Protein AF-A0A421JYI4-F1 (afdb_monomer)

Sequence (101 aa):
MKANFPWISAGLGLTLAMVLISSGVFREPAERGLPLLTTLFITEFGFLVTAAGAYFSGKSSLESDRRWSQLLLTAVCGALAVAFFILGLTLWQETAGQAAS

Nearest PDB structures (foldseek):
  9had-assembly1_A  TM=6.296E-01  e=1.044E+00  Dermatophagoides farinae
  8fih-assembly1_C  TM=5.130E-01  e=2.034E+00  synthetic construct
  8zak-assembly2_B  TM=4.257E-01  e=2.150E+00  Campylobacter jejuni
  8zah-assembly2_B  TM=4.000E-01  e=2.034E+00  Campylobacter jejuni
  8zak-assembly1_A  TM=4.023E-01  e=2.540E+00  Campylobacter jejuni

Structure (mmCIF, N/CA/C/O backbone):
data_AF-A0A421JYI4-F1
#
_entry.id   AF-A0A421JYI4-F1
#
loop_
_atom_site.group_PDB
_atom_site.id
_atom_site.type_symbol
_atom_site.label_atom_id
_atom_site.label_alt_id
_atom_site.label_comp_id
_atom_site.label_asym_id
_atom_site.label_entity_id
_atom_site.label_seq_id
_atom_site.pdbx_PDB_ins_code
_atom_site.Cartn_x
_atom_site.Cartn_y
_atom_site.Cartn_z
_atom_site.occupancy
_atom_site.B_iso_or_equiv
_atom_site.auth_seq_id
_atom_site.auth_comp_id
_atom_site.auth_asym_id
_atom_site.auth_atom_id
_atom_site.pdbx_PDB_model_num
ATOM 1 N N . MET A 1 1 ? 2.867 -11.481 -24.132 1.00 45.50 1 MET A N 1
ATOM 2 C CA . MET A 1 1 ? 1.950 -11.090 -23.033 1.00 45.50 1 MET A CA 1
ATOM 3 C C . MET A 1 1 ? 2.705 -10.641 -21.762 1.00 45.50 1 MET A C 1
ATOM 5 O O . MET A 1 1 ? 2.314 -11.007 -20.667 1.00 45.50 1 MET A O 1
ATOM 9 N N . LYS A 1 2 ? 3.794 -9.854 -21.874 1.00 48.91 2 LYS A N 1
ATOM 10 C CA . LYS A 1 2 ? 4.652 -9.437 -20.734 1.00 48.91 2 LYS A CA 1
ATOM 11 C C . LYS A 1 2 ? 4.507 -7.953 -20.345 1.00 48.91 2 LYS A C 1
ATOM 13 O O . LYS A 1 2 ? 4.931 -7.573 -19.265 1.00 48.91 2 LYS A O 1
ATOM 18 N N . ALA A 1 3 ? 3.858 -7.142 -21.185 1.00 53.00 3 ALA A N 1
ATOM 19 C CA . ALA A 1 3 ? 3.713 -5.696 -20.985 1.00 53.00 3 ALA A CA 1
ATOM 20 C C . ALA A 1 3 ? 2.479 -5.279 -20.155 1.00 53.00 3 ALA A C 1
ATOM 22 O O . ALA A 1 3 ? 2.385 -4.127 -19.747 1.00 53.00 3 ALA A O 1
ATOM 23 N N . ASN A 1 4 ? 1.542 -6.197 -19.884 1.00 66.12 4 ASN A N 1
ATOM 24 C CA . ASN A 1 4 ? 0.245 -5.839 -19.288 1.00 66.12 4 ASN A CA 1
ATOM 25 C C . ASN A 1 4 ? 0.203 -6.013 -17.767 1.00 66.12 4 ASN A C 1
ATOM 27 O O . ASN A 1 4 ? -0.650 -5.422 -17.115 1.00 66.12 4 ASN A O 1
ATOM 31 N N . PHE A 1 5 ? 1.110 -6.809 -17.195 1.00 69.12 5 PHE A N 1
ATOM 32 C CA . PHE A 1 5 ? 1.106 -7.120 -15.764 1.00 69.12 5 PHE A CA 1
ATOM 33 C C . PHE A 1 5 ? 1.120 -5.873 -14.863 1.00 69.12 5 PHE A C 1
ATOM 35 O O . PHE A 1 5 ? 0.303 -5.815 -13.946 1.00 69.12 5 PHE A O 1
ATOM 42 N N . PRO A 1 6 ? 1.944 -4.841 -15.135 1.00 70.38 6 PRO A N 1
ATOM 43 C CA . PRO A 1 6 ? 1.999 -3.688 -14.249 1.00 70.38 6 PRO A CA 1
ATOM 44 C C . PRO A 1 6 ? 0.786 -2.752 -14.386 1.00 70.38 6 PRO A C 1
ATOM 46 O O . PRO A 1 6 ? 0.400 -2.068 -13.442 1.00 70.38 6 PRO A O 1
ATOM 49 N N . TRP A 1 7 ? 0.134 -2.761 -15.551 1.00 76.00 7 TRP A N 1
ATOM 50 C CA . TRP A 1 7 ? -1.145 -2.079 -15.757 1.00 76.00 7 TRP A CA 1
ATOM 51 C C . TRP A 1 7 ? -2.282 -2.779 -15.010 1.00 76.00 7 TRP A C 1
ATOM 53 O O . TRP A 1 7 ? -3.110 -2.121 -14.384 1.00 76.00 7 TRP A O 1
ATOM 63 N N . ILE A 1 8 ? -2.292 -4.115 -15.031 1.00 81.19 8 ILE A N 1
ATOM 64 C CA . ILE A 1 8 ? -3.275 -4.924 -14.307 1.00 81.19 8 ILE A CA 1
ATOM 65 C C . ILE A 1 8 ? -3.110 -4.730 -12.799 1.00 81.19 8 ILE A C 1
ATOM 67 O O . ILE A 1 8 ? -4.104 -4.507 -12.119 1.00 81.19 8 ILE A O 1
ATOM 71 N N . SER A 1 9 ? -1.882 -4.745 -12.270 1.00 80.38 9 SER A N 1
ATOM 72 C CA . SER A 1 9 ? -1.647 -4.519 -10.838 1.00 80.38 9 SER A CA 1
ATOM 73 C C . SER A 1 9 ? -2.059 -3.117 -10.390 1.00 80.38 9 SER A C 1
ATOM 75 O O . SER A 1 9 ? -2.655 -2.977 -9.328 1.00 80.38 9 SER A O 1
ATOM 77 N N . ALA A 1 10 ? -1.789 -2.087 -11.202 1.00 79.94 10 ALA A N 1
ATOM 78 C CA . ALA A 1 10 ? -2.206 -0.720 -10.898 1.00 79.94 10 ALA A CA 1
ATOM 79 C C . ALA A 1 10 ? -3.737 -0.580 -10.913 1.00 79.94 10 ALA A C 1
ATOM 81 O O . ALA A 1 10 ? -4.313 -0.011 -9.988 1.00 79.94 10 ALA A O 1
ATOM 82 N N . GLY A 1 11 ? -4.402 -1.147 -11.926 1.00 85.06 11 GLY A N 1
ATOM 83 C CA . GLY A 1 11 ? -5.864 -1.157 -12.017 1.00 85.06 11 GLY A CA 1
ATOM 84 C C . GLY A 1 11 ? -6.521 -1.937 -10.877 1.00 85.06 11 GLY A C 1
ATOM 85 O O . GLY A 1 11 ? -7.511 -1.481 -10.303 1.00 85.06 11 GLY A O 1
ATOM 86 N N . LEU A 1 12 ? -5.941 -3.079 -10.497 1.00 85.50 12 LEU A N 1
ATOM 87 C CA . LEU A 1 12 ? -6.421 -3.879 -9.375 1.00 85.50 12 LEU A CA 1
ATOM 88 C C . LEU A 1 12 ? -6.242 -3.128 -8.050 1.00 85.50 12 LEU A C 1
ATOM 90 O O . LEU A 1 12 ? -7.203 -3.000 -7.299 1.00 85.50 12 LEU A O 1
ATOM 94 N N . GLY A 1 13 ? -5.053 -2.571 -7.794 1.00 85.06 13 GLY A N 1
ATOM 95 C CA . GLY A 1 13 ? -4.777 -1.773 -6.598 1.00 85.06 13 GLY A CA 1
ATOM 96 C C . GLY A 1 13 ? -5.723 -0.577 -6.473 1.00 85.06 13 GLY A C 1
ATOM 97 O O . GLY A 1 13 ? -6.286 -0.342 -5.408 1.00 85.06 13 GLY A O 1
ATOM 98 N N . LEU A 1 14 ? -5.992 0.127 -7.574 1.00 87.38 14 LEU A N 1
ATOM 99 C CA . LEU A 1 14 ? -6.937 1.245 -7.582 1.00 87.38 14 LEU A CA 1
ATOM 100 C C . LEU A 1 14 ? -8.377 0.793 -7.303 1.00 87.38 14 LEU A C 1
ATOM 102 O O . LEU A 1 14 ? -9.087 1.439 -6.536 1.00 87.38 14 LEU A O 1
ATOM 106 N N . THR A 1 15 ? -8.788 -0.344 -7.865 1.00 87.88 15 THR A N 1
ATOM 107 C CA . THR A 1 15 ? -10.114 -0.926 -7.610 1.00 87.88 15 THR A CA 1
ATOM 108 C C . THR A 1 15 ? -10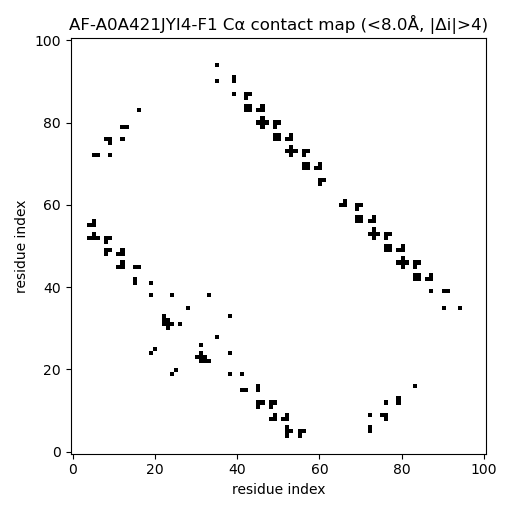.269 -1.313 -6.139 1.00 87.88 15 THR A C 1
ATOM 110 O O . THR A 1 15 ? -11.280 -0.981 -5.524 1.00 87.88 15 THR A O 1
ATOM 113 N N . LEU A 1 16 ? -9.253 -1.947 -5.541 1.00 86.94 16 LEU A N 1
ATOM 114 C CA . LEU A 1 16 ? -9.255 -2.289 -4.115 1.00 86.94 16 LEU A CA 1
ATOM 115 C C . LEU A 1 16 ? -9.343 -1.041 -3.227 1.00 86.94 16 LEU A C 1
ATOM 117 O O . LEU A 1 16 ? -10.104 -1.037 -2.261 1.00 86.94 16 LEU A O 1
ATOM 121 N N . ALA A 1 17 ? -8.620 0.029 -3.570 1.00 86.94 17 ALA A N 1
ATOM 122 C CA . ALA A 1 17 ? -8.701 1.295 -2.843 1.00 86.94 17 ALA A CA 1
ATOM 123 C C . ALA A 1 17 ? -10.126 1.870 -2.887 1.00 86.94 17 ALA A C 1
ATOM 125 O O . ALA A 1 17 ? -10.659 2.307 -1.868 1.00 86.94 17 ALA A O 1
ATOM 126 N N . MET A 1 18 ? -10.775 1.805 -4.051 1.00 86.38 18 MET A N 1
ATOM 127 C CA . MET A 1 18 ? -12.154 2.257 -4.236 1.00 86.38 18 MET A CA 1
ATOM 128 C C . MET A 1 18 ? -13.150 1.437 -3.403 1.00 86.38 18 MET A C 1
ATOM 130 O O . MET A 1 18 ? -14.037 2.009 -2.771 1.00 86.38 18 MET A O 1
ATOM 134 N N . VAL A 1 19 ? -12.970 0.113 -3.346 1.00 87.00 19 VAL A N 1
ATOM 135 C CA . VAL A 1 19 ? -13.782 -0.785 -2.508 1.00 87.00 19 VAL A CA 1
ATOM 136 C C . VAL A 1 19 ? -13.635 -0.438 -1.025 1.00 87.00 19 VAL A C 1
ATOM 138 O O . VAL A 1 19 ? -14.643 -0.336 -0.334 1.00 87.00 19 VAL A O 1
ATOM 141 N N . LEU A 1 20 ? -12.412 -0.189 -0.547 1.00 85.06 20 LEU A N 1
ATOM 142 C CA . LEU A 1 20 ? -12.140 0.183 0.849 1.00 85.06 20 LEU A CA 1
ATOM 143 C C . LEU A 1 20 ? -12.758 1.533 1.241 1.00 85.06 20 LEU A C 1
ATOM 145 O O . LEU A 1 20 ? -13.315 1.690 2.331 1.00 85.06 20 LEU A O 1
ATOM 149 N N . ILE A 1 21 ? -12.697 2.514 0.339 1.00 86.62 21 ILE A N 1
ATOM 150 C CA . ILE A 1 21 ? -13.364 3.804 0.541 1.00 86.62 21 ILE A CA 1
ATOM 151 C C . ILE A 1 21 ? -14.883 3.595 0.587 1.00 86.62 21 ILE A C 1
ATOM 153 O O . ILE A 1 21 ? -15.544 4.096 1.496 1.00 86.62 21 ILE A O 1
ATOM 157 N N . SER A 1 22 ? -15.429 2.800 -0.339 1.00 85.06 22 SER A N 1
ATOM 158 C CA . SER A 1 22 ? -16.862 2.493 -0.394 1.00 85.06 22 SER A CA 1
ATOM 159 C C . SER A 1 22 ? -17.355 1.690 0.809 1.00 85.06 22 SER A C 1
ATOM 161 O O . SER A 1 22 ? -18.519 1.822 1.177 1.00 85.06 22 SER A O 1
ATOM 163 N N . SER A 1 23 ? -16.507 0.869 1.433 1.00 83.31 23 SER A N 1
ATOM 164 C CA . SER A 1 23 ? -16.857 0.127 2.648 1.00 83.31 23 SER A CA 1
ATOM 165 C C . SER A 1 23 ? -16.833 0.986 3.913 1.00 83.31 23 SER A C 1
ATOM 167 O O . SER A 1 23 ? -17.171 0.494 4.991 1.00 83.31 23 SER A O 1
ATOM 169 N N . GLY A 1 24 ? -16.413 2.250 3.805 1.00 83.75 24 GLY A N 1
ATOM 170 C CA . GLY A 1 24 ? -16.312 3.160 4.937 1.00 83.75 24 GLY A CA 1
ATOM 171 C C . GLY A 1 24 ? -15.144 2.826 5.859 1.00 83.75 24 GLY A C 1
ATOM 172 O O . GLY A 1 24 ? -15.300 2.902 7.070 1.00 83.75 24 GLY A O 1
ATOM 173 N N . VAL A 1 25 ? -13.973 2.462 5.318 1.00 82.19 25 VAL A N 1
ATOM 174 C CA . VAL A 1 25 ? -12.786 2.122 6.135 1.00 82.19 25 VAL A CA 1
ATOM 175 C C . VAL A 1 25 ? -12.388 3.222 7.134 1.00 82.19 25 VAL A C 1
ATOM 177 O O . VAL A 1 25 ? -11.860 2.916 8.194 1.00 82.19 25 VAL A O 1
ATOM 180 N N . PHE A 1 26 ? -12.704 4.485 6.832 1.00 78.62 26 PHE A N 1
ATOM 181 C CA . PHE A 1 26 ? -12.450 5.645 7.696 1.00 78.62 26 PHE A CA 1
ATOM 182 C C . PHE A 1 26 ? -13.589 5.969 8.680 1.00 78.62 26 PHE A C 1
ATOM 184 O O . PHE A 1 26 ? -13.513 6.973 9.384 1.00 78.62 26 PHE A O 1
ATOM 191 N N . ARG A 1 27 ? -14.670 5.180 8.695 1.00 80.31 27 ARG A N 1
ATOM 192 C CA . ARG A 1 27 ? -15.765 5.326 9.661 1.00 80.31 27 ARG A CA 1
ATOM 193 C C . ARG A 1 27 ? -15.480 4.534 10.931 1.00 80.31 27 ARG A C 1
ATOM 195 O O . ARG A 1 27 ? -14.654 3.615 10.941 1.00 80.31 27 ARG A O 1
ATOM 202 N N . GLU A 1 28 ? -16.215 4.890 11.982 1.00 76.06 28 GLU A N 1
ATOM 203 C CA . GLU A 1 28 ? -16.198 4.184 13.259 1.00 76.06 28 GLU A CA 1
ATOM 204 C C . GLU A 1 28 ? -16.426 2.676 13.056 1.00 76.06 28 GLU A C 1
ATOM 206 O O . GLU A 1 28 ? -17.207 2.281 12.182 1.00 76.06 28 GLU A O 1
ATOM 211 N N . PRO A 1 29 ? -15.781 1.811 13.859 1.00 72.25 29 PRO A N 1
ATOM 212 C CA . PRO A 1 29 ? -15.853 0.361 13.683 1.00 72.25 29 PRO A CA 1
ATOM 213 C C . PRO A 1 29 ? -17.288 -0.191 13.736 1.00 72.25 29 PRO A C 1
ATOM 215 O O . PRO A 1 29 ? -17.567 -1.195 13.087 1.00 72.25 29 PRO A O 1
ATOM 218 N N . ALA A 1 30 ? -18.205 0.481 14.441 1.00 70.25 30 ALA A N 1
ATOM 219 C CA . ALA A 1 30 ? -19.622 0.117 14.511 1.00 70.25 30 ALA A CA 1
ATOM 220 C C . ALA A 1 30 ? -20.415 0.408 13.218 1.00 70.25 30 ALA A C 1
ATOM 222 O O . ALA A 1 30 ? -21.453 -0.207 12.989 1.00 70.25 30 ALA A O 1
ATOM 223 N N . GLU A 1 31 ? -19.931 1.315 12.363 1.00 76.00 31 GLU A N 1
ATOM 224 C CA . GLU A 1 31 ? -20.585 1.713 11.106 1.00 76.00 31 GLU A CA 1
ATOM 225 C C . GLU A 1 31 ? -19.878 1.171 9.853 1.00 76.00 31 GLU A C 1
ATOM 227 O O . GLU A 1 31 ? -20.253 1.498 8.722 1.00 76.00 31 GLU A O 1
ATOM 232 N N . ARG A 1 32 ? -18.823 0.367 10.033 1.00 81.00 32 ARG A N 1
ATOM 233 C CA . ARG A 1 32 ? -18.022 -0.171 8.931 1.00 81.00 32 ARG A CA 1
ATOM 234 C C . ARG A 1 32 ? -18.819 -1.266 8.215 1.00 81.00 32 ARG A C 1
ATOM 236 O O . ARG A 1 32 ? -19.302 -2.209 8.835 1.00 81.00 32 ARG A O 1
ATOM 243 N N . GLY A 1 33 ? -18.932 -1.167 6.889 1.00 78.44 33 GLY A N 1
ATOM 244 C CA . GLY A 1 33 ? -19.674 -2.149 6.085 1.00 78.44 33 GLY A CA 1
ATOM 245 C C . GLY A 1 33 ? -18.973 -3.508 5.965 1.00 78.44 33 GLY A C 1
ATOM 246 O O . GLY A 1 33 ? -19.583 -4.481 5.527 1.00 78.44 33 GLY A O 1
ATOM 247 N N . LEU A 1 34 ? -17.693 -3.579 6.344 1.00 81.75 34 LEU A N 1
ATOM 248 C CA . LEU A 1 34 ? -16.877 -4.789 6.332 1.00 81.75 34 LEU A CA 1
ATOM 249 C C . LEU A 1 34 ? -16.323 -5.080 7.733 1.00 81.75 34 LEU A C 1
ATOM 251 O O . LEU A 1 34 ? -15.871 -4.151 8.411 1.00 81.75 34 LEU A O 1
ATOM 255 N N . PRO A 1 35 ? -16.271 -6.361 8.145 1.00 84.94 35 PRO A N 1
ATOM 256 C CA . PRO A 1 35 ? -15.591 -6.745 9.371 1.00 84.94 35 PRO A CA 1
ATOM 257 C C . PRO A 1 35 ? -14.104 -6.373 9.316 1.00 84.94 35 PRO A C 1
ATOM 259 O O . PRO A 1 35 ? -13.475 -6.338 8.250 1.00 84.94 35 PRO A O 1
ATOM 262 N N . LEU A 1 36 ? -13.531 -6.097 10.488 1.00 84.06 36 LEU A N 1
ATOM 263 C CA . LEU A 1 36 ? -12.185 -5.537 10.611 1.00 84.06 36 LEU A CA 1
ATOM 264 C C . LEU A 1 36 ? -11.129 -6.450 9.966 1.00 84.06 36 LEU A C 1
ATOM 266 O O . LEU A 1 36 ? -10.363 -5.993 9.119 1.00 84.06 36 LEU A O 1
ATOM 270 N N . LEU A 1 37 ? -11.169 -7.754 10.256 1.00 87.19 37 LEU A N 1
ATOM 271 C CA . LEU A 1 37 ? -10.263 -8.740 9.654 1.00 87.19 37 LEU A CA 1
ATOM 272 C C . LEU A 1 37 ? -10.321 -8.750 8.120 1.00 87.19 37 LEU A C 1
ATOM 274 O O . LEU A 1 37 ? -9.285 -8.833 7.467 1.00 87.19 37 LEU A O 1
ATOM 278 N N . THR A 1 38 ? -11.514 -8.631 7.531 1.00 88.56 38 THR A N 1
ATOM 279 C CA . THR A 1 38 ? -11.673 -8.586 6.070 1.00 88.56 38 THR A CA 1
ATOM 280 C C . THR A 1 38 ? -11.047 -7.327 5.489 1.00 88.56 38 THR A C 1
ATOM 282 O O . THR A 1 38 ? -10.357 -7.394 4.476 1.00 88.56 38 THR A O 1
ATOM 285 N N . THR A 1 39 ? -11.238 -6.190 6.154 1.00 87.94 39 THR A N 1
ATOM 286 C CA . THR A 1 39 ? -10.640 -4.915 5.746 1.00 87.94 39 THR A CA 1
ATOM 287 C C . THR A 1 39 ? -9.112 -4.996 5.782 1.00 87.94 39 THR A C 1
ATOM 289 O O . THR A 1 39 ? -8.457 -4.606 4.817 1.00 87.94 39 THR A O 1
ATOM 292 N N . LEU A 1 40 ? -8.563 -5.596 6.843 1.00 89.12 40 LEU A N 1
ATOM 293 C CA . LEU A 1 40 ? -7.128 -5.797 7.043 1.00 89.12 40 LEU A CA 1
ATOM 294 C C . LEU A 1 40 ? -6.530 -6.728 5.972 1.00 89.12 40 LEU A C 1
ATOM 296 O O . LEU A 1 40 ? -5.506 -6.413 5.363 1.00 89.12 40 LEU A O 1
ATOM 300 N N . PHE A 1 41 ? -7.225 -7.825 5.659 1.00 90.12 41 PHE A N 1
ATOM 301 C CA . PHE A 1 41 ? -6.833 -8.746 4.593 1.00 90.12 41 PHE A CA 1
ATOM 302 C C . PHE A 1 41 ? -6.830 -8.078 3.209 1.00 90.12 41 PHE A C 1
ATOM 304 O O . PHE A 1 41 ? -5.898 -8.270 2.429 1.00 90.12 41 PHE A O 1
ATOM 311 N N . ILE A 1 42 ? -7.843 -7.260 2.900 1.00 89.56 42 ILE A N 1
ATOM 312 C CA . ILE A 1 42 ? -7.918 -6.526 1.627 1.00 89.56 42 ILE A CA 1
ATOM 313 C C . ILE A 1 42 ? -6.775 -5.511 1.522 1.00 89.56 42 ILE A C 1
ATOM 315 O O . ILE A 1 42 ? -6.170 -5.400 0.455 1.00 89.56 42 ILE A O 1
ATOM 319 N N . THR A 1 43 ? -6.440 -4.797 2.602 1.00 89.88 43 THR A N 1
ATOM 320 C CA . THR A 1 43 ? -5.294 -3.874 2.607 1.00 89.88 43 THR A CA 1
ATOM 321 C C . THR A 1 43 ? -3.956 -4.586 2.423 1.00 89.88 43 THR A C 1
ATOM 323 O O . THR A 1 43 ? -3.152 -4.135 1.613 1.00 89.88 43 THR A O 1
ATOM 326 N N . GLU A 1 44 ? -3.730 -5.719 3.094 1.00 89.75 44 GLU A N 1
ATOM 327 C CA . GLU A 1 44 ? -2.520 -6.542 2.928 1.00 89.75 44 GLU A CA 1
ATOM 328 C C . GLU A 1 44 ? -2.390 -7.067 1.492 1.00 89.75 44 GLU A C 1
ATOM 330 O O . GLU A 1 44 ? -1.347 -6.935 0.849 1.00 89.75 44 GLU A O 1
ATOM 335 N N . PHE A 1 45 ? -3.478 -7.605 0.938 1.00 90.38 45 PHE A N 1
ATOM 336 C CA . PHE A 1 45 ? -3.491 -8.087 -0.438 1.00 90.38 45 PHE A CA 1
ATOM 337 C C . PHE A 1 45 ? -3.277 -6.947 -1.446 1.00 90.38 45 PHE A C 1
ATOM 339 O O . PHE A 1 45 ? -2.494 -7.086 -2.390 1.00 90.38 45 PHE A O 1
ATOM 346 N N . GLY A 1 46 ? -3.919 -5.796 -1.221 1.00 88.25 46 GLY A N 1
ATOM 347 C CA . GLY A 1 46 ? -3.722 -4.578 -2.004 1.00 88.25 46 GLY A CA 1
ATOM 348 C C . GLY A 1 46 ? -2.269 -4.108 -1.979 1.00 88.25 46 GLY A C 1
ATOM 349 O O . GLY A 1 46 ? -1.702 -3.819 -3.034 1.00 88.25 46 GLY A O 1
ATOM 350 N N . PHE A 1 47 ? -1.627 -4.116 -0.810 1.00 90.69 47 PHE A N 1
ATOM 351 C CA . PHE A 1 47 ? -0.204 -3.815 -0.670 1.00 90.69 47 PHE A CA 1
ATOM 352 C C . PHE A 1 47 ? 0.665 -4.767 -1.501 1.00 90.69 47 PHE A C 1
ATOM 354 O O . PHE A 1 47 ? 1.451 -4.298 -2.325 1.00 90.69 47 PHE A O 1
ATOM 361 N N . LEU A 1 48 ? 0.489 -6.085 -1.359 1.00 90.31 48 LEU A N 1
ATOM 362 C CA . LEU A 1 48 ? 1.304 -7.087 -2.057 1.00 90.31 48 LEU A CA 1
ATOM 363 C C . LEU A 1 48 ? 1.177 -6.997 -3.582 1.00 90.31 48 LEU A C 1
ATOM 365 O O . LEU A 1 48 ? 2.188 -7.010 -4.291 1.00 90.31 48 LEU A O 1
ATOM 369 N N . VAL A 1 49 ? -0.048 -6.866 -4.101 1.00 88.31 49 VAL A N 1
ATOM 370 C CA . VAL A 1 49 ? -0.286 -6.733 -5.547 1.00 88.31 49 VAL A CA 1
ATOM 371 C C . VAL A 1 49 ? 0.363 -5.465 -6.089 1.00 88.31 49 VAL A C 1
ATOM 373 O O . VAL A 1 49 ? 1.008 -5.490 -7.142 1.00 88.31 49 VAL A O 1
ATOM 376 N N . THR A 1 50 ? 0.216 -4.354 -5.373 1.00 88.81 50 THR A N 1
ATOM 377 C CA . THR A 1 50 ? 0.725 -3.066 -5.841 1.00 88.81 50 THR A CA 1
ATOM 378 C C . THR A 1 50 ? 2.253 -2.983 -5.709 1.00 88.81 50 THR A C 1
ATOM 380 O O . THR A 1 50 ? 2.922 -2.465 -6.604 1.00 88.81 50 THR A O 1
ATOM 383 N N . ALA A 1 51 ? 2.834 -3.588 -4.666 1.00 88.12 51 ALA A N 1
ATOM 384 C CA . ALA A 1 51 ? 4.279 -3.736 -4.496 1.00 88.12 51 ALA A CA 1
ATOM 385 C C . ALA A 1 51 ? 4.901 -4.610 -5.600 1.00 88.12 51 ALA A C 1
ATOM 387 O O . ALA A 1 51 ? 5.917 -4.233 -6.188 1.00 88.12 51 ALA A O 1
ATOM 388 N N . ALA A 1 52 ? 4.261 -5.731 -5.954 1.00 85.81 52 ALA A N 1
ATOM 389 C CA . ALA A 1 52 ? 4.672 -6.538 -7.102 1.00 85.81 52 ALA A CA 1
ATOM 390 C C . ALA A 1 52 ? 4.598 -5.722 -8.406 1.00 85.81 52 ALA A C 1
ATOM 392 O O . ALA A 1 52 ? 5.541 -5.728 -9.199 1.00 85.81 52 ALA A O 1
ATOM 393 N N . GLY A 1 53 ? 3.518 -4.959 -8.604 1.00 83.88 53 GLY A N 1
ATOM 394 C CA . GLY A 1 53 ? 3.349 -4.043 -9.735 1.00 83.88 53 GLY A CA 1
ATOM 395 C C . GLY A 1 53 ? 4.457 -2.994 -9.860 1.00 83.88 53 GLY A C 1
ATOM 396 O O . GLY A 1 53 ? 4.988 -2.773 -10.955 1.00 83.88 53 GLY A O 1
ATOM 397 N N . ALA A 1 54 ? 4.851 -2.390 -8.736 1.00 85.12 54 ALA A N 1
ATOM 398 C CA . ALA A 1 54 ? 5.968 -1.451 -8.665 1.00 85.12 54 ALA A CA 1
ATOM 399 C C . ALA A 1 54 ? 7.303 -2.134 -9.000 1.00 85.12 54 ALA A C 1
ATOM 401 O O . ALA A 1 54 ? 8.075 -1.599 -9.794 1.00 85.12 54 ALA A O 1
ATOM 402 N N . TYR A 1 55 ? 7.552 -3.339 -8.475 1.00 84.00 55 TYR A N 1
ATOM 403 C CA . TYR A 1 55 ? 8.777 -4.095 -8.752 1.00 84.00 55 TYR A CA 1
ATOM 404 C C . TYR A 1 55 ? 8.918 -4.453 -10.240 1.00 84.00 55 TYR A C 1
ATOM 406 O O . TYR A 1 55 ? 9.961 -4.204 -10.851 1.00 84.00 55 TYR A O 1
ATOM 414 N N . PHE A 1 56 ? 7.857 -4.982 -10.858 1.00 82.56 56 PHE A N 1
ATOM 415 C CA . PHE A 1 56 ? 7.871 -5.324 -12.283 1.00 82.56 56 PHE A CA 1
ATOM 416 C C . PHE A 1 56 ? 7.947 -4.083 -13.189 1.00 82.56 56 PHE A C 1
ATOM 418 O O . PHE A 1 56 ? 8.680 -4.112 -14.181 1.00 82.56 56 PHE A O 1
ATOM 425 N N . SER A 1 57 ? 7.252 -2.988 -12.846 1.00 74.56 57 SER A N 1
ATOM 426 C CA . SER A 1 57 ? 7.360 -1.713 -13.580 1.00 74.56 57 SER A CA 1
ATOM 427 C C . SER A 1 57 ? 8.763 -1.119 -13.489 1.00 74.56 57 SER A C 1
ATOM 429 O O . SER A 1 57 ? 9.318 -0.709 -14.508 1.00 74.56 57 SER A O 1
ATOM 431 N N . GLY A 1 58 ? 9.358 -1.125 -12.292 1.00 74.19 58 GLY A N 1
ATOM 432 C CA . GLY A 1 58 ? 10.694 -0.590 -12.044 1.00 74.19 58 GLY A CA 1
ATOM 433 C C . GLY A 1 58 ? 11.771 -1.371 -12.789 1.00 74.19 58 GLY A C 1
ATOM 434 O O . GLY A 1 58 ? 12.610 -0.770 -13.459 1.00 74.19 58 GLY A O 1
ATOM 435 N N . LYS A 1 59 ? 11.695 -2.710 -12.771 1.00 73.50 59 LYS A N 1
ATOM 436 C CA . LYS A 1 59 ? 12.607 -3.563 -13.546 1.00 73.50 59 LYS A CA 1
ATOM 437 C C . LYS A 1 59 ? 12.486 -3.300 -15.050 1.00 73.50 59 LYS A C 1
ATOM 439 O O . LYS A 1 59 ? 13.497 -3.173 -15.728 1.00 73.50 59 LYS A O 1
ATOM 444 N N . SER A 1 60 ? 11.262 -3.161 -15.565 1.00 67.44 60 SER A N 1
ATOM 445 C CA . SER A 1 60 ? 11.038 -2.891 -16.990 1.00 67.44 60 SER A CA 1
ATOM 446 C C . SER A 1 60 ? 11.452 -1.475 -17.415 1.00 67.44 60 SER A C 1
ATOM 448 O O . SER A 1 60 ? 11.810 -1.279 -18.575 1.00 67.44 60 SER A O 1
ATOM 450 N N . SER A 1 61 ? 11.455 -0.506 -16.492 1.00 61.62 61 SER A N 1
ATOM 451 C CA . SER A 1 61 ? 11.890 0.873 -16.754 1.00 61.62 61 SER A CA 1
ATOM 452 C C . SER A 1 61 ? 13.398 1.015 -16.978 1.00 61.62 61 SER A C 1
ATOM 454 O O . SER A 1 61 ? 13.828 2.055 -17.479 1.00 61.62 61 SER A O 1
ATOM 456 N N . LEU A 1 62 ? 14.197 0.011 -16.603 1.00 61.84 62 LEU A N 1
ATOM 457 C CA . LEU A 1 62 ? 15.648 0.013 -16.803 1.00 61.84 62 LEU A CA 1
ATOM 458 C C . LEU A 1 62 ? 16.051 -0.355 -18.242 1.00 61.84 62 LEU A C 1
ATOM 460 O O . LEU A 1 62 ? 17.144 -0.005 -18.672 1.00 61.84 62 LEU A O 1
ATOM 464 N N . GLU A 1 63 ? 15.171 -1.035 -18.984 1.00 63.94 63 GLU A N 1
ATOM 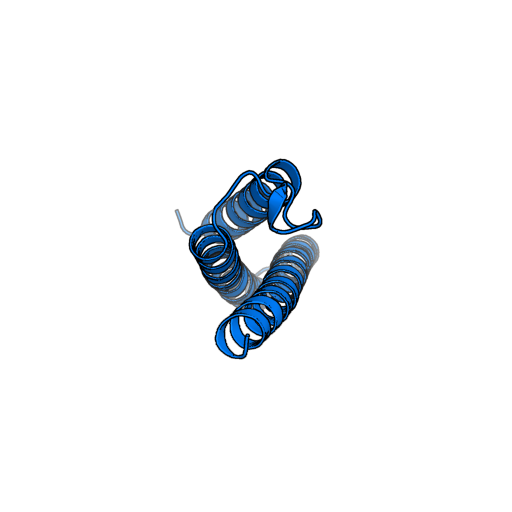465 C CA . GLU A 1 63 ? 15.469 -1.614 -20.305 1.00 63.94 63 GLU A CA 1
ATOM 466 C C . GLU A 1 63 ? 14.770 -0.895 -21.478 1.00 63.94 63 GLU A C 1
ATOM 468 O O . GLU A 1 63 ? 14.957 -1.284 -22.628 1.00 63.94 63 GLU A O 1
ATOM 473 N N . SER A 1 64 ? 13.949 0.134 -21.230 1.00 58.19 64 SER A N 1
ATOM 474 C CA . SER A 1 64 ? 13.029 0.684 -22.240 1.00 58.19 64 SER A CA 1
ATOM 475 C C . SER A 1 64 ? 13.184 2.189 -22.476 1.00 58.19 64 SER A C 1
ATOM 477 O O . SER A 1 64 ? 13.292 2.979 -21.539 1.00 58.19 64 SER A O 1
ATOM 479 N N . ASP A 1 65 ? 13.098 2.591 -23.748 1.00 60.84 65 ASP A N 1
ATOM 480 C CA . ASP A 1 65 ? 13.156 3.976 -24.248 1.00 60.84 65 ASP A CA 1
ATOM 481 C C . ASP A 1 65 ? 11.975 4.845 -23.747 1.00 60.84 65 ASP A C 1
ATOM 483 O O . ASP A 1 65 ? 12.066 6.065 -23.611 1.00 60.84 65 ASP A O 1
ATOM 487 N N . ARG A 1 66 ? 10.860 4.213 -23.339 1.00 62.53 66 ARG A N 1
ATOM 488 C CA . ARG A 1 66 ? 9.632 4.886 -22.868 1.00 62.53 66 ARG A CA 1
ATOM 489 C C . ARG A 1 66 ? 9.612 5.127 -21.350 1.00 62.53 66 ARG A C 1
ATOM 491 O O . ARG A 1 66 ? 8.608 4.874 -20.678 1.00 62.53 66 ARG A O 1
ATOM 498 N N . ARG A 1 67 ? 10.721 5.663 -20.821 1.00 69.19 67 ARG A N 1
ATOM 499 C CA . ARG A 1 67 ? 10.998 5.851 -19.378 1.00 69.19 67 ARG A CA 1
ATOM 500 C C . ARG A 1 67 ? 9.899 6.606 -18.626 1.00 69.19 67 ARG A C 1
ATOM 502 O O . ARG A 1 67 ? 9.506 6.185 -17.546 1.00 69.19 67 ARG A O 1
ATOM 509 N N . TRP A 1 68 ? 9.353 7.685 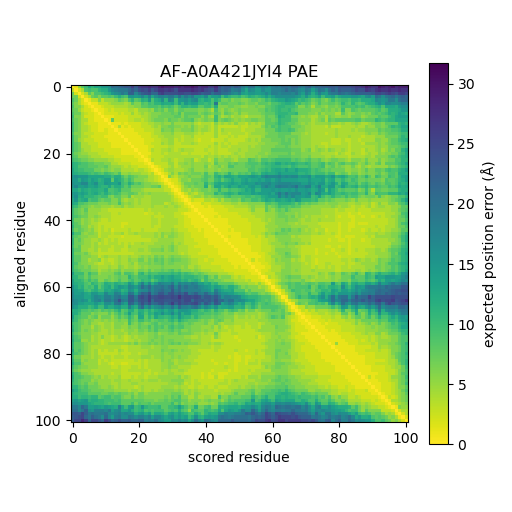-19.189 1.00 75.19 68 TRP A N 1
ATOM 510 C CA . TRP A 1 68 ? 8.392 8.542 -18.474 1.00 75.19 68 TRP A CA 1
ATOM 511 C C . TRP A 1 68 ? 7.099 7.829 -18.064 1.00 75.19 68 TRP A C 1
ATOM 513 O O . TRP A 1 68 ? 6.644 7.981 -16.933 1.00 75.19 68 TRP A O 1
ATOM 523 N N . SER A 1 69 ? 6.521 7.018 -18.953 1.00 76.25 69 SER A N 1
ATOM 524 C CA . SER A 1 69 ? 5.266 6.316 -18.656 1.00 76.25 69 SER A CA 1
ATOM 525 C C . SER A 1 69 ? 5.465 5.204 -17.622 1.00 76.25 69 SER A C 1
ATOM 527 O O . SER A 1 69 ? 4.599 4.995 -16.775 1.00 76.25 69 SER A O 1
ATOM 529 N N . GLN A 1 70 ? 6.615 4.526 -17.645 1.00 75.12 70 GLN A N 1
ATOM 530 C CA . GLN A 1 70 ? 6.930 3.467 -16.683 1.00 75.12 70 GLN A CA 1
ATOM 531 C C . GLN A 1 70 ? 7.322 4.020 -15.311 1.00 75.12 70 GLN A C 1
ATOM 533 O O . GLN A 1 70 ? 6.955 3.430 -14.295 1.00 75.12 70 GLN A O 1
ATOM 538 N N . LEU A 1 71 ? 7.990 5.176 -15.264 1.00 80.06 71 LEU A N 1
ATOM 539 C CA . LEU A 1 71 ? 8.260 5.894 -14.018 1.00 80.06 71 LEU A CA 1
ATOM 540 C C . LEU A 1 71 ? 6.963 6.346 -13.344 1.00 80.06 71 LEU A C 1
ATOM 542 O O . LEU A 1 71 ? 6.795 6.105 -12.153 1.00 80.06 71 LEU A O 1
ATOM 546 N N . LEU A 1 72 ? 6.021 6.914 -14.106 1.00 83.12 72 LEU A N 1
ATOM 547 C CA . LEU A 1 72 ? 4.686 7.259 -13.605 1.00 83.12 72 LEU A CA 1
ATOM 548 C C . LEU A 1 72 ? 3.960 6.033 -13.045 1.00 83.12 72 LEU A C 1
ATOM 550 O O . LEU A 1 72 ? 3.433 6.088 -11.939 1.00 83.12 72 LEU A O 1
ATOM 554 N N . LEU A 1 73 ? 3.974 4.910 -13.765 1.00 83.50 73 LEU A N 1
ATOM 555 C CA . LEU A 1 73 ? 3.303 3.688 -13.317 1.00 83.50 73 LEU A CA 1
ATOM 556 C C . LEU A 1 73 ? 3.942 3.100 -12.050 1.00 83.50 73 LEU A C 1
ATOM 558 O O . LEU A 1 73 ? 3.235 2.669 -11.141 1.00 83.50 73 LEU A O 1
ATOM 562 N N . THR A 1 74 ? 5.273 3.140 -11.966 1.00 85.00 74 THR A N 1
ATOM 563 C CA . THR A 1 74 ? 6.027 2.729 -10.773 1.00 85.00 74 THR A CA 1
ATOM 564 C C . THR A 1 74 ? 5.718 3.645 -9.593 1.00 85.00 74 THR A C 1
ATOM 566 O O . THR A 1 74 ?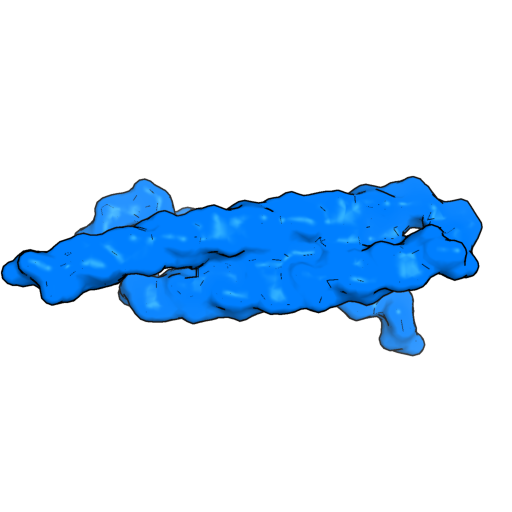 5.495 3.152 -8.494 1.00 85.00 74 THR A O 1
ATOM 569 N N . ALA A 1 75 ? 5.649 4.960 -9.816 1.00 86.94 75 ALA A N 1
ATOM 570 C CA . ALA A 1 75 ? 5.309 5.935 -8.786 1.00 86.94 75 ALA A CA 1
ATOM 571 C C . ALA A 1 75 ? 3.871 5.753 -8.281 1.00 86.94 75 ALA A C 1
ATOM 573 O O . ALA A 1 75 ? 3.654 5.749 -7.075 1.00 86.94 75 ALA A O 1
ATOM 574 N N . VAL A 1 76 ? 2.904 5.533 -9.180 1.00 87.25 76 VAL A N 1
ATOM 575 C CA . VAL A 1 76 ? 1.505 5.259 -8.817 1.00 87.25 76 VAL A CA 1
ATOM 576 C C . VAL A 1 76 ? 1.397 3.955 -8.028 1.00 87.25 76 VAL A C 1
ATOM 578 O O . VAL A 1 76 ? 0.815 3.954 -6.947 1.00 87.25 76 VAL A O 1
ATOM 581 N N . CYS A 1 77 ? 1.999 2.859 -8.507 1.00 86.81 77 CYS A N 1
ATOM 582 C CA . CYS A 1 77 ? 2.011 1.604 -7.752 1.00 86.81 77 CYS A CA 1
ATOM 583 C C . CYS A 1 77 ? 2.720 1.758 -6.395 1.00 86.81 77 CYS A C 1
ATOM 585 O O . CYS A 1 77 ? 2.232 1.272 -5.381 1.00 86.81 77 CYS A O 1
ATOM 587 N N . GLY A 1 78 ? 3.846 2.469 -6.344 1.00 86.25 78 GLY A N 1
ATOM 588 C CA . GLY A 1 78 ? 4.554 2.742 -5.095 1.00 86.25 78 GLY A CA 1
ATOM 589 C C . GLY A 1 78 ? 3.700 3.539 -4.108 1.00 86.25 78 GLY A C 1
ATOM 590 O O . GLY A 1 78 ? 3.589 3.155 -2.947 1.00 86.25 78 GLY A O 1
ATOM 591 N N . ALA A 1 79 ? 3.038 4.601 -4.571 1.00 89.56 79 ALA A N 1
ATOM 592 C CA . ALA A 1 79 ? 2.165 5.429 -3.745 1.00 89.56 79 ALA A CA 1
ATOM 593 C C . ALA A 1 79 ? 0.963 4.643 -3.204 1.00 89.56 79 ALA A C 1
ATOM 595 O O . ALA A 1 79 ? 0.670 4.726 -2.012 1.00 89.56 79 ALA A O 1
ATOM 596 N N . LEU A 1 80 ? 0.299 3.838 -4.044 1.00 87.06 80 LEU A N 1
ATOM 597 C CA . LEU A 1 80 ? -0.798 2.976 -3.594 1.00 87.06 80 LEU A CA 1
ATOM 598 C C . LEU A 1 80 ? -0.317 1.911 -2.601 1.00 87.06 80 LEU A C 1
ATOM 600 O O . LEU A 1 80 ? -0.992 1.676 -1.603 1.00 87.06 80 LEU A O 1
ATOM 604 N N . ALA A 1 81 ? 0.850 1.301 -2.825 1.00 90.00 81 ALA A N 1
ATOM 605 C CA . ALA A 1 81 ? 1.423 0.347 -1.878 1.00 90.00 81 ALA A CA 1
ATOM 606 C C . ALA A 1 81 ? 1.660 1.010 -0.511 1.00 90.00 81 ALA A C 1
ATOM 608 O O . ALA A 1 81 ? 1.211 0.497 0.510 1.00 90.00 81 ALA A O 1
ATOM 609 N N . VAL A 1 82 ? 2.284 2.190 -0.483 1.00 90.25 82 VAL A N 1
ATOM 610 C CA . VAL A 1 82 ? 2.494 2.941 0.765 1.00 90.25 82 VAL A CA 1
ATOM 611 C C . VAL A 1 82 ? 1.163 3.282 1.441 1.00 90.25 82 VAL A C 1
ATOM 613 O O . VAL A 1 82 ? 1.040 3.111 2.651 1.00 90.25 82 VAL A O 1
ATOM 616 N N . ALA A 1 83 ? 0.149 3.702 0.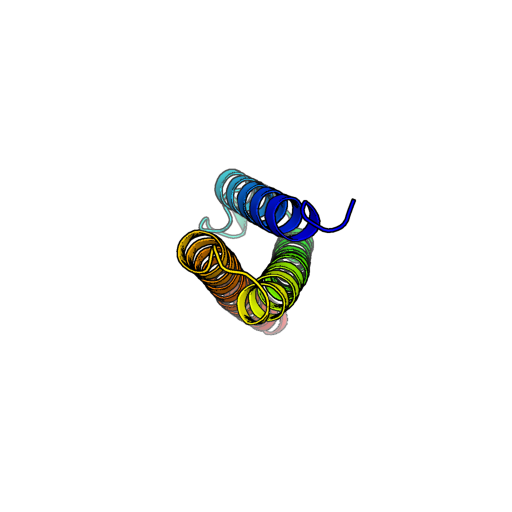679 1.00 88.56 83 ALA A N 1
ATOM 617 C CA . ALA A 1 83 ? -1.174 3.994 1.224 1.00 88.56 83 ALA A CA 1
ATOM 618 C C . ALA A 1 83 ? -1.813 2.759 1.882 1.00 88.56 83 ALA A C 1
ATOM 620 O O . ALA A 1 83 ? -2.277 2.848 3.018 1.00 88.56 83 ALA A O 1
ATOM 621 N N . PHE A 1 84 ? -1.788 1.600 1.215 1.00 89.75 84 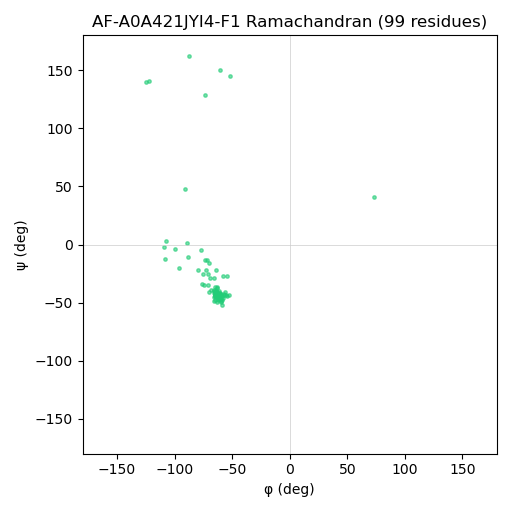PHE A N 1
ATOM 622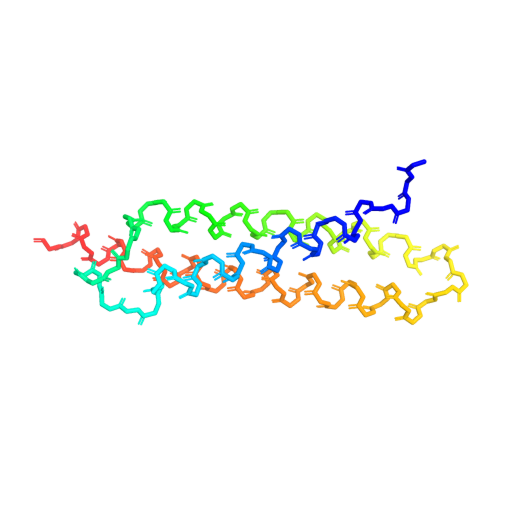 C CA . PHE A 1 84 ? -2.290 0.346 1.784 1.00 89.75 84 PHE A CA 1
ATOM 623 C C . PHE A 1 84 ? -1.512 -0.100 3.017 1.00 89.75 84 PHE A C 1
ATOM 625 O O . PHE A 1 84 ? -2.117 -0.590 3.965 1.00 89.75 84 PHE A O 1
ATOM 632 N N . PHE A 1 85 ? -0.196 0.103 3.024 1.00 89.56 85 PHE A N 1
ATOM 633 C CA . PHE A 1 85 ? 0.655 -0.231 4.160 1.00 89.56 85 PHE A CA 1
ATOM 634 C C . PHE A 1 85 ? 0.319 0.617 5.394 1.00 89.56 85 PHE A C 1
ATOM 636 O O . PHE A 1 85 ? 0.117 0.074 6.478 1.00 89.56 85 PHE A O 1
ATOM 643 N N . ILE A 1 86 ? 0.187 1.939 5.228 1.00 89.56 86 ILE A N 1
ATOM 644 C CA . ILE A 1 86 ? -0.217 2.837 6.320 1.00 89.56 86 ILE A CA 1
ATOM 645 C C . ILE A 1 86 ? -1.615 2.463 6.819 1.00 89.56 86 ILE A C 1
ATOM 647 O O . ILE A 1 86 ? -1.814 2.354 8.027 1.00 89.56 86 ILE A O 1
ATOM 651 N N . LEU A 1 87 ? -2.563 2.208 5.908 1.00 88.25 87 LEU A N 1
ATOM 652 C CA . LEU A 1 87 ? -3.911 1.786 6.285 1.00 88.25 87 LEU A CA 1
ATOM 653 C C . LEU A 1 87 ? -3.861 0.478 7.092 1.00 88.25 87 LEU A C 1
ATOM 655 O O . LEU A 1 87 ? -4.386 0.425 8.199 1.00 88.25 87 LEU A O 1
ATOM 659 N N . GLY A 1 88 ? -3.145 -0.539 6.610 1.00 87.12 88 GLY A N 1
ATOM 660 C CA . GLY A 1 88 ? -2.965 -1.807 7.319 1.00 87.12 88 GLY A CA 1
ATOM 661 C C . GLY A 1 88 ? -2.396 -1.629 8.731 1.00 87.12 88 GLY A C 1
ATOM 662 O O . GLY A 1 88 ? -2.926 -2.209 9.677 1.00 87.12 88 GLY A O 1
ATOM 663 N N . LEU A 1 89 ? -1.389 -0.762 8.904 1.00 87.56 89 LEU A N 1
ATOM 664 C CA . LEU A 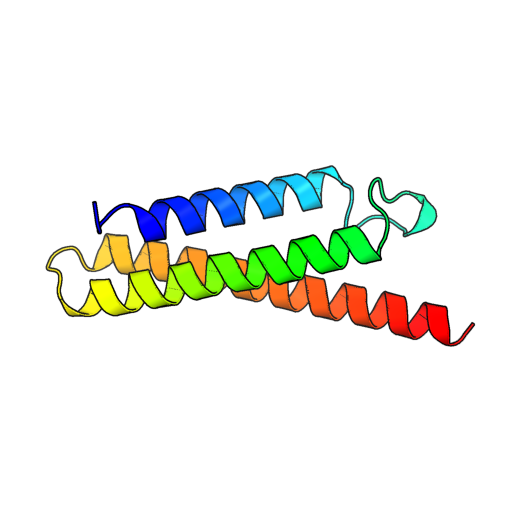1 89 ? -0.840 -0.435 10.224 1.00 87.56 89 LEU A CA 1
ATOM 665 C C . LEU A 1 89 ? -1.869 0.237 11.137 1.00 87.56 89 LEU A C 1
ATOM 667 O O . LEU A 1 89 ? -1.958 -0.121 12.310 1.00 87.56 89 LEU A O 1
ATOM 671 N N . THR A 1 90 ? -2.659 1.183 10.619 1.00 87.44 90 THR A N 1
ATOM 672 C CA . THR A 1 90 ? -3.715 1.829 11.416 1.00 87.44 90 THR A CA 1
ATOM 673 C C . THR A 1 90 ? -4.769 0.825 11.875 1.00 87.44 90 THR A C 1
ATOM 675 O O . THR A 1 90 ? -5.080 0.785 13.062 1.00 87.44 90 THR A O 1
ATOM 678 N N . LEU A 1 91 ? -5.228 -0.063 10.985 1.00 85.88 91 LEU A N 1
ATOM 679 C CA . LEU A 1 91 ? -6.165 -1.129 11.343 1.00 85.88 91 LEU A CA 1
ATOM 680 C C . LEU A 1 91 ? -5.564 -2.114 12.352 1.00 85.88 91 LEU A C 1
ATOM 682 O O . LEU A 1 91 ? -6.267 -2.582 13.244 1.00 85.88 91 LEU A O 1
ATOM 686 N N . TRP A 1 92 ? -4.268 -2.414 12.253 1.00 85.94 92 TRP A N 1
ATOM 687 C CA . TRP A 1 92 ? -3.592 -3.263 13.232 1.00 85.94 92 TRP A CA 1
ATOM 688 C C . TRP A 1 92 ? -3.600 -2.635 14.631 1.00 85.94 92 TRP A C 1
ATOM 690 O O . TRP A 1 92 ? -3.883 -3.322 15.612 1.00 85.94 92 TRP A O 1
ATOM 700 N N . GLN A 1 93 ? -3.344 -1.327 14.738 1.00 83.88 93 GLN A N 1
ATOM 701 C CA . GLN A 1 93 ? -3.442 -0.614 16.017 1.00 83.88 93 GLN A CA 1
ATOM 702 C C . GLN A 1 93 ? -4.869 -0.661 16.584 1.00 83.88 93 GLN A C 1
ATOM 704 O O . GLN A 1 93 ? -5.027 -0.897 17.781 1.00 83.88 93 GLN A O 1
ATOM 709 N N . GLU A 1 94 ? -5.900 -0.527 15.738 1.00 82.31 94 GLU A N 1
ATOM 710 C CA . GLU A 1 94 ? -7.300 -0.703 16.159 1.00 82.31 94 GLU A CA 1
ATOM 711 C C . GLU A 1 94 ? -7.547 -2.111 16.728 1.00 82.31 94 GLU A C 1
ATOM 713 O O . GLU A 1 94 ? -8.129 -2.244 17.806 1.00 82.31 94 GLU A O 1
ATOM 718 N N . THR A 1 95 ? -7.058 -3.167 16.059 1.00 80.31 95 THR A N 1
ATOM 719 C CA . THR A 1 95 ? -7.206 -4.545 16.570 1.00 80.31 95 THR A CA 1
ATOM 720 C C . THR A 1 95 ? -6.478 -4.779 17.883 1.00 80.31 95 THR A C 1
ATOM 722 O O . THR A 1 95 ? -7.022 -5.417 18.781 1.00 80.31 95 THR A O 1
ATOM 725 N N . ALA A 1 96 ? -5.256 -4.258 18.010 1.00 77.94 96 ALA A N 1
ATOM 726 C CA . ALA A 1 96 ? -4.466 -4.397 19.224 1.00 77.94 96 ALA A CA 1
ATOM 727 C C . ALA A 1 96 ? -5.132 -3.668 20.401 1.00 77.94 96 ALA A C 1
ATOM 729 O O . ALA A 1 96 ? -5.115 -4.179 21.518 1.00 77.94 96 ALA A O 1
ATOM 730 N N . GLY A 1 97 ? -5.766 -2.519 20.141 1.00 72.31 97 GLY A N 1
ATOM 731 C CA . GLY A 1 97 ? -6.564 -1.790 21.127 1.00 72.31 97 GLY A CA 1
ATOM 732 C C . GLY A 1 97 ? -7.802 -2.563 21.589 1.00 72.31 97 GLY A C 1
ATOM 733 O O . GLY A 1 97 ? -8.066 -2.614 22.785 1.00 72.31 97 GLY A O 1
ATOM 734 N N . GLN A 1 98 ? -8.521 -3.220 20.673 1.00 65.44 98 GLN A N 1
ATOM 735 C CA . GLN A 1 98 ? -9.688 -4.051 21.010 1.00 65.44 98 GLN A CA 1
ATOM 736 C C . GLN A 1 98 ? -9.330 -5.337 21.767 1.00 65.44 98 GLN A C 1
ATOM 738 O O . GLN A 1 98 ? -10.139 -5.833 22.540 1.00 65.44 98 GLN A O 1
ATOM 743 N N . ALA A 1 99 ? -8.134 -5.892 21.562 1.00 61.50 99 ALA A N 1
ATOM 744 C CA . ALA A 1 99 ? -7.684 -7.083 22.285 1.00 61.50 99 ALA A CA 1
ATOM 745 C C . ALA A 1 99 ? -7.300 -6.803 23.754 1.00 61.50 99 ALA A C 1
ATOM 747 O O . ALA A 1 99 ? -7.121 -7.747 24.523 1.00 61.50 99 ALA A O 1
ATOM 748 N N . ALA A 1 100 ? -7.143 -5.529 24.134 1.00 58.72 100 ALA A N 1
ATOM 749 C CA . ALA A 1 100 ? -6.755 -5.097 25.478 1.00 58.72 100 ALA A CA 1
ATOM 750 C C . ALA A 1 100 ? -7.935 -4.623 26.356 1.00 58.72 100 ALA A C 1
ATOM 752 O O . ALA A 1 100 ? -7.714 -4.301 27.526 1.00 58.72 100 ALA A O 1
ATOM 753 N N . SER A 1 101 ? -9.154 -4.565 25.805 1.00 51.00 101 SER A N 1
ATOM 754 C CA . SER A 1 101 ? -10.411 -4.191 26.480 1.00 51.00 101 SER A CA 1
ATOM 755 C C . SER A 1 101 ? -11.298 -5.401 26.734 1.00 51.00 101 SER A C 1
ATOM 757 O O . SER A 1 101 ? -11.870 -5.486 27.841 1.00 51.00 101 SER A O 1
#

Radius of gyration: 15.74 Å; Cα contacts (8 Å, |Δi|>4): 96; chains: 1; bounding box: 36×20×51 Å

pLDDT: mean 80.0, std 10.48, ra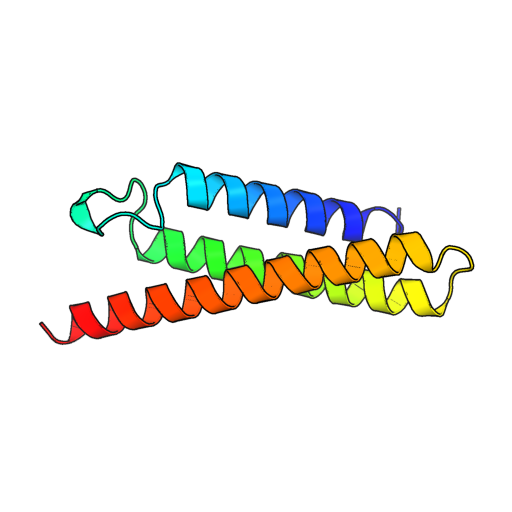nge [45.5, 90.69]

Foldseek 3Di:
DLPCLLVVLLVLLVVLVVVCVVQPLVDDCVSGNDHLVVSLVSLVVSLVSLVVSLVSLVVVLVPDPPNPVSVVSNVSSVVSNVVSVVSNVVSVVVVVVVVVD

Mean predicted aligned error: 7.41 Å

Solvent-accessible surface area (backbone atoms only — not comparable to full-atom values): 5295 Å² total; per-residue (Å²): 139,81,82,53,59,42,58,50,22,40,53,50,34,52,50,51,51,51,50,43,59,73,33,32,71,91,46,60,83,92,70,32,75,53,58,67,70,60,52,41,50,51,24,51,51,34,19,52,44,8,44,52,17,18,52,56,24,50,60,53,39,76,79,43,94,66,36,70,65,31,49,51,50,20,50,52,14,45,51,52,18,52,51,24,49,52,51,33,52,53,52,48,53,54,52,56,55,61,75,75,110

Secondary structure (DSSP, 8-state):
--SSHHHHHHHHHHHHHHHHHHTTTTS-GGG-SS-HHHHHHHHHHHHHHHHHHHHHHHHHHTS-S-HHHHHHHHHHHHHHHHHHHHHHHHHHHHHHHHTT-